Protein AF-A0A6V7IEM9-F1 (afdb_monomer)

Secondary structure (DSSP, 8-state):
---------TT--HHHHHHHHHHHTT----GGGEEEEEEETTTTEEEEPPTTS-HHHHHTT---TTEEEEEEE-TT--TT---

InterPro domains:
  IPR000159 Ras-associating domain [PF00788] (2-76)
  IPR000159 Ras-associating domain [PS50200] (1-76)
  IPR029071 Ubiquitin-like domain superfamily [SSF54236] (2-75)

pLDDT: mean 92.55, std 9.7, range [43.41, 98.69]

Nearest PDB structures (foldseek):
  3ddc-assembly1_B  TM=8.138E-01  e=7.664E-04  Mus musculus
  4eku-assembly1_A  TM=7.682E-01  e=1.345E-02  Homo sapiens
  6kyh-assembly4_D  TM=6.929E-01  e=9.080E-02  Mus musculus
  6kyk-assembly2_B  TM=7.156E-01  e=7.922E-02  Mus musculus
  5g4x-assembly1_A  TM=6.908E-01  e=6.131E-01  Rattus norvegicus

Solvent-accessible surface area (backbone atoms only — not comparable to full-atom values): 5279 Å² total; per-residue (Å²): 130,97,75,86,88,79,93,76,57,77,79,40,26,40,46,56,52,48,45,52,53,33,54,78,67,72,49,86,75,62,58,72,41,43,46,47,24,46,36,26,78,90,74,74,40,73,46,79,59,54,60,80,39,32,55,58,62,55,59,74,67,56,91,57,90,68,55,47,80,44,79,43,76,42,89,83,58,52,96,79,73,77,126

Structure (mmCIF, N/CA/C/O backbone):
data_AF-A0A6V7IEM9-F1
#
_entry.id   AF-A0A6V7IEM9-F1
#
loop_
_atom_site.group_PDB
_atom_site.id
_atom_site.type_symbol
_atom_site.label_atom_id
_atom_site.label_alt_id
_atom_site.label_comp_id
_atom_site.label_asym_id
_atom_site.label_entity_id
_atom_site.label_seq_id
_atom_site.pdbx_PDB_ins_code
_atom_site.Cartn_x
_atom_site.Cartn_y
_atom_si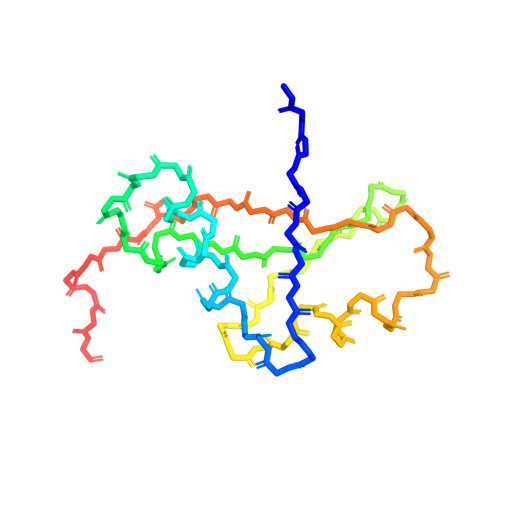te.Cartn_z
_atom_site.occupancy
_atom_site.B_iso_or_equiv
_atom_site.auth_seq_id
_atom_site.auth_comp_id
_atom_site.auth_asym_id
_atom_site.auth_atom_id
_atom_site.pdbx_PDB_model_num
ATOM 1 N N . SER A 1 1 ? 13.594 -2.350 11.920 1.00 52.44 1 SER A N 1
ATOM 2 C CA . SER A 1 1 ? 13.011 -3.070 10.768 1.00 52.44 1 SER A CA 1
ATOM 3 C C . SER A 1 1 ? 12.523 -2.076 9.730 1.00 52.44 1 SER A C 1
ATOM 5 O O . SER A 1 1 ? 11.808 -1.166 10.123 1.00 52.44 1 SER A O 1
ATOM 7 N N . LYS A 1 2 ? 12.917 -2.216 8.453 1.00 78.19 2 LYS A N 1
ATOM 8 C CA . LYS A 1 2 ? 12.506 -1.315 7.350 1.00 78.19 2 LYS A CA 1
ATOM 9 C C . LYS A 1 2 ? 11.158 -1.690 6.713 1.00 78.19 2 LYS A C 1
ATOM 11 O O . LYS A 1 2 ? 10.510 -0.829 6.137 1.00 78.19 2 LYS A O 1
ATOM 16 N N . TYR A 1 3 ? 10.737 -2.948 6.860 1.00 86.06 3 TYR A N 1
ATOM 17 C CA . TYR A 1 3 ? 9.510 -3.487 6.271 1.00 86.06 3 TYR A CA 1
ATOM 18 C C . TYR A 1 3 ? 8.665 -4.230 7.307 1.00 86.06 3 TYR A C 1
ATOM 20 O O . TYR A 1 3 ? 9.167 -4.689 8.341 1.00 86.06 3 TYR A O 1
ATOM 28 N N . LYS A 1 4 ? 7.373 -4.336 7.002 1.00 91.19 4 LYS A N 1
ATOM 29 C CA . LYS A 1 4 ? 6.384 -5.156 7.700 1.00 91.19 4 LYS A CA 1
ATOM 30 C C . LYS A 1 4 ? 5.633 -5.972 6.656 1.00 91.19 4 LYS A C 1
ATOM 32 O O . LYS A 1 4 ? 5.322 -5.447 5.591 1.00 91.19 4 LYS A O 1
ATOM 37 N N . SER A 1 5 ? 5.336 -7.222 6.987 1.00 93.25 5 SER A N 1
ATOM 38 C CA . SER A 1 5 ? 4.536 -8.113 6.149 1.00 93.25 5 SER A CA 1
ATOM 39 C C . SER A 1 5 ? 3.193 -8.350 6.823 1.00 93.25 5 SER A C 1
ATOM 41 O O . SER A 1 5 ? 3.143 -8.570 8.033 1.00 93.25 5 SER A O 1
ATOM 43 N N . LEU A 1 6 ? 2.121 -8.302 6.040 1.00 94.56 6 LEU A N 1
ATOM 44 C CA . LEU A 1 6 ? 0.761 -8.611 6.468 1.00 94.56 6 LEU A CA 1
ATOM 45 C C . LEU A 1 6 ? 0.185 -9.639 5.499 1.00 94.56 6 LEU A C 1
ATOM 47 O O . LEU A 1 6 ? 0.370 -9.517 4.289 1.00 94.56 6 LEU A O 1
ATOM 51 N N . LEU A 1 7 ? -0.507 -10.642 6.032 1.00 96.25 7 LEU A N 1
ATOM 52 C CA . LEU A 1 7 ? -1.328 -11.531 5.222 1.00 96.25 7 LEU A CA 1
ATOM 53 C C . LEU A 1 7 ? -2.684 -10.852 5.011 1.00 96.25 7 LEU A C 1
ATOM 55 O O . LEU A 1 7 ? -3.342 -10.485 5.983 1.00 96.25 7 LEU A O 1
ATOM 59 N N . ILE A 1 8 ? -3.077 -10.669 3.753 1.00 97.19 8 ILE A N 1
ATOM 60 C CA . ILE A 1 8 ? -4.319 -9.991 3.366 1.00 97.19 8 ILE A CA 1
ATOM 61 C C . ILE A 1 8 ? -5.081 -10.802 2.323 1.00 97.19 8 ILE A C 1
ATOM 63 O O . ILE A 1 8 ? -4.504 -11.643 1.635 1.00 97.19 8 ILE A O 1
ATOM 67 N N . SER A 1 9 ? -6.379 -10.538 2.201 1.00 97.00 9 SER A N 1
ATOM 68 C CA . SER A 1 9 ? -7.207 -11.139 1.155 1.00 97.00 9 SER A CA 1
ATOM 69 C C . SER A 1 9 ? -7.088 -10.356 -0.158 1.00 97.00 9 SER A C 1
ATOM 71 O O . SER A 1 9 ? -6.719 -9.183 -0.163 1.00 97.00 9 SER A O 1
ATOM 73 N N . GLU A 1 10 ? -7.499 -10.953 -1.278 1.00 96.25 10 GLU A N 1
ATOM 74 C CA . GLU A 1 10 ? -7.603 -10.242 -2.566 1.00 96.25 10 GLU A CA 1
ATOM 75 C C . GLU A 1 10 ? -8.611 -9.085 -2.571 1.00 96.25 10 GLU A C 1
ATOM 77 O O . GLU A 1 10 ? -8.574 -8.239 -3.467 1.00 96.25 10 GLU A O 1
ATOM 82 N N . ARG A 1 11 ? -9.537 -9.067 -1.604 1.00 97.25 11 ARG A N 1
ATOM 83 C CA . ARG A 1 11 ? -10.558 -8.023 -1.461 1.00 97.25 11 ARG A CA 1
ATOM 84 C C . ARG A 1 11 ? -10.127 -6.897 -0.533 1.00 97.25 11 ARG A C 1
ATOM 86 O O . ARG A 1 11 ? -10.810 -5.884 -0.506 1.00 97.25 11 ARG A O 1
ATOM 93 N N . THR A 1 12 ? -9.020 -7.074 0.190 1.00 98.50 12 THR A N 1
ATOM 94 C CA . THR A 1 12 ? -8.533 -6.073 1.134 1.00 98.50 12 THR A CA 1
ATOM 95 C C . THR A 1 12 ? -8.205 -4.788 0.387 1.00 98.50 12 THR A C 1
ATOM 97 O O . THR A 1 12 ? -7.433 -4.824 -0.575 1.00 98.50 12 THR A O 1
ATOM 100 N N . THR A 1 13 ? -8.795 -3.673 0.807 1.00 98.69 13 THR A N 1
ATOM 101 C CA . THR A 1 13 ? -8.537 -2.354 0.215 1.00 98.69 13 THR A CA 1
ATOM 102 C C . THR A 1 13 ? -7.290 -1.703 0.817 1.00 98.69 13 THR A C 1
ATOM 104 O O . THR A 1 13 ? -6.722 -2.182 1.804 1.00 98.69 13 THR A O 1
ATOM 107 N N . VAL A 1 14 ? -6.825 -0.603 0.220 1.00 98.62 14 VAL A N 1
ATOM 108 C CA . VAL A 1 14 ? -5.730 0.205 0.776 1.00 98.62 14 VAL A CA 1
ATOM 109 C C . VAL A 1 14 ? -6.086 0.713 2.173 1.00 98.62 14 VAL A C 1
ATOM 111 O O . VAL A 1 14 ? -5.256 0.603 3.077 1.00 98.62 14 VAL A O 1
ATOM 114 N N . ASP A 1 15 ? -7.304 1.219 2.368 1.00 98.38 15 ASP A N 1
ATOM 115 C CA . ASP A 1 15 ? -7.744 1.730 3.670 1.00 98.38 15 ASP A CA 1
ATOM 116 C C . ASP A 1 15 ? -7.783 0.629 4.734 1.00 98.38 15 ASP A C 1
ATOM 118 O O . ASP A 1 15 ? -7.289 0.821 5.847 1.00 98.38 15 ASP A O 1
ATOM 122 N N . GLU A 1 16 ? -8.285 -0.556 4.382 1.00 98.56 16 GLU A N 1
ATOM 123 C CA . GLU A 1 16 ? -8.289 -1.712 5.279 1.00 98.56 16 GLU A CA 1
ATOM 124 C C . GLU A 1 16 ? -6.867 -2.168 5.624 1.00 98.56 16 GLU A C 1
ATOM 126 O O . GLU A 1 16 ? -6.575 -2.436 6.790 1.00 98.56 16 GLU A O 1
ATOM 131 N N . LEU A 1 17 ? -5.949 -2.202 4.650 1.00 98.31 17 LEU A N 1
ATOM 132 C CA . LEU A 1 17 ? -4.545 -2.539 4.897 1.00 98.31 17 LEU A CA 1
ATOM 133 C C . LEU A 1 17 ? -3.890 -1.545 5.869 1.00 98.31 17 LEU A C 1
ATOM 135 O O . LEU A 1 17 ? -3.178 -1.956 6.790 1.00 98.31 17 LEU A O 1
ATOM 139 N N . ILE A 1 18 ? -4.118 -0.242 5.676 1.00 98.12 18 ILE A N 1
ATOM 140 C CA . ILE A 1 18 ? -3.608 0.797 6.579 1.00 98.12 18 ILE A CA 1
ATOM 141 C C . ILE A 1 18 ? -4.225 0.618 7.968 1.00 98.12 18 ILE A C 1
ATOM 143 O O . ILE A 1 18 ? -3.496 0.640 8.959 1.00 98.12 18 ILE A O 1
ATOM 147 N N . GLN A 1 19 ? -5.534 0.377 8.056 1.00 98.12 19 GLN A N 1
ATOM 148 C CA . GLN A 1 19 ? -6.218 0.140 9.323 1.00 98.12 19 GLN A CA 1
ATOM 149 C C . GLN A 1 19 ? -5.644 -1.076 10.064 1.00 98.12 19 GLN A C 1
ATOM 151 O O . GLN A 1 19 ? -5.360 -0.978 11.259 1.00 98.12 19 GLN A O 1
ATOM 156 N N . MET A 1 20 ? -5.405 -2.192 9.366 1.00 97.62 20 MET A N 1
ATOM 157 C CA . MET A 1 20 ? -4.754 -3.382 9.927 1.00 97.62 20 MET A CA 1
ATOM 158 C C . MET A 1 20 ? -3.357 -3.054 10.460 1.00 97.62 20 MET A C 1
ATOM 160 O O . MET A 1 20 ? -3.011 -3.449 11.575 1.00 97.62 20 MET A O 1
ATOM 164 N N . LEU A 1 21 ? -2.561 -2.298 9.696 1.00 96.44 21 LEU A N 1
ATOM 165 C CA . LEU A 1 21 ? -1.227 -1.883 10.122 1.00 96.44 21 LEU A CA 1
ATOM 166 C C . LEU A 1 21 ? -1.291 -1.025 11.392 1.00 96.44 21 LEU A C 1
ATOM 168 O O . LEU A 1 21 ? -0.551 -1.290 12.336 1.00 96.44 21 LEU A O 1
ATOM 172 N N . LEU A 1 22 ? -2.185 -0.034 11.447 1.00 96.50 22 LEU A N 1
ATOM 173 C CA . LEU A 1 22 ? -2.377 0.811 12.630 1.00 96.50 22 LEU A CA 1
ATOM 174 C C . LEU A 1 22 ? -2.791 -0.018 13.853 1.00 96.50 22 LEU A C 1
ATOM 176 O O . LEU A 1 22 ? -2.244 0.194 14.938 1.00 96.50 22 LEU A O 1
ATOM 180 N N . SER A 1 23 ? -3.667 -1.011 13.675 1.00 96.19 23 SER A N 1
ATOM 181 C CA . SER A 1 23 ? -4.053 -1.949 14.733 1.00 96.19 23 SER A CA 1
ATOM 182 C C . SER A 1 23 ? -2.866 -2.768 15.252 1.00 96.19 23 SER A C 1
ATOM 184 O O . SER A 1 23 ? -2.724 -2.911 16.464 1.00 96.19 23 SER A O 1
ATOM 186 N N . CYS A 1 24 ? -1.953 -3.227 14.385 1.00 93.81 24 CYS A N 1
ATOM 187 C CA . CYS A 1 24 ? -0.724 -3.912 14.817 1.00 93.81 24 CYS A CA 1
ATOM 188 C C . CYS A 1 24 ? 0.194 -3.034 15.686 1.00 93.81 24 CYS A C 1
ATOM 190 O O . CYS A 1 24 ? 0.990 -3.563 16.460 1.00 93.81 24 CYS A O 1
ATOM 192 N N . TYR A 1 25 ? 0.098 -1.710 15.554 1.00 93.12 25 TYR A N 1
ATOM 193 C CA . TYR A 1 25 ? 0.838 -0.736 16.360 1.00 93.12 25 TYR A CA 1
ATOM 194 C C . TYR A 1 25 ? 0.014 -0.141 17.509 1.00 93.12 25 TYR A C 1
ATOM 196 O O . TYR A 1 25 ? 0.492 0.766 18.188 1.00 93.12 25 TYR A O 1
ATOM 204 N N . ASN A 1 26 ? -1.212 -0.628 17.733 1.00 95.62 26 ASN A N 1
ATOM 205 C CA . ASN A 1 26 ? -2.154 -0.077 18.707 1.00 95.62 26 ASN A CA 1
ATOM 206 C C . ASN A 1 26 ? -2.388 1.443 18.529 1.00 95.62 26 ASN A C 1
ATOM 208 O O . ASN A 1 26 ? -2.612 2.171 19.499 1.00 95.62 26 ASN A O 1
ATOM 212 N N . SER A 1 27 ? -2.302 1.933 17.285 1.00 96.25 27 SER A N 1
ATOM 213 C CA . SER A 1 27 ? -2.516 3.340 16.940 1.00 96.25 27 SER A CA 1
ATOM 214 C C . SER A 1 27 ? -4.005 3.633 16.754 1.00 96.25 27 SER A C 1
ATOM 216 O O . SER A 1 27 ? -4.736 2.855 16.144 1.00 96.25 27 SER A O 1
ATOM 218 N N . LYS A 1 28 ? -4.444 4.786 17.273 1.00 94.94 28 LYS A N 1
ATOM 219 C CA . LYS A 1 28 ? -5.806 5.330 17.104 1.00 94.94 28 LYS A CA 1
ATOM 220 C C . LYS A 1 28 ? -5.876 6.420 16.031 1.00 94.94 28 LYS A C 1
ATOM 222 O O . LYS A 1 28 ? -6.860 7.153 15.951 1.00 94.94 28 LYS A O 1
ATOM 227 N N . GLU A 1 29 ? -4.802 6.594 15.268 1.00 96.38 29 GLU A N 1
ATOM 228 C CA . GLU A 1 29 ? -4.767 7.564 14.182 1.00 96.38 29 GLU A CA 1
ATOM 229 C C . GLU A 1 29 ? -5.759 7.185 13.084 1.00 96.38 29 GLU A C 1
ATOM 231 O O . GLU A 1 29 ? -6.146 6.029 12.929 1.00 96.38 29 GLU A O 1
ATOM 236 N N . ARG A 1 30 ? -6.193 8.189 12.327 1.00 95.31 30 ARG A N 1
ATOM 237 C CA . ARG A 1 30 ? -7.148 7.981 11.240 1.00 95.31 30 ARG A CA 1
ATOM 238 C C . ARG A 1 30 ? -6.424 7.491 9.996 1.00 95.31 30 ARG A C 1
ATOM 240 O O . ARG A 1 30 ? -5.346 7.997 9.687 1.00 95.31 30 ARG A O 1
ATOM 247 N N . VAL A 1 31 ? -7.042 6.568 9.267 1.00 96.75 31 VAL A N 1
ATOM 248 C CA . VAL A 1 31 ? -6.502 6.006 8.021 1.00 96.75 31 VAL A CA 1
ATOM 249 C C . VAL A 1 31 ? -6.136 7.108 7.024 1.00 96.75 31 VAL A C 1
ATOM 251 O O . VAL A 1 31 ? -5.067 7.063 6.424 1.00 96.75 31 VAL A O 1
ATOM 254 N N . GLU A 1 32 ? -6.934 8.173 6.941 1.00 95.44 32 GLU A N 1
ATOM 255 C CA . GLU A 1 32 ? -6.732 9.275 5.992 1.00 95.44 32 GLU A CA 1
ATOM 256 C C . GLU A 1 32 ? -5.530 10.174 6.311 1.00 95.44 32 GLU A C 1
ATOM 258 O O . GLU A 1 32 ? -5.145 11.019 5.498 1.00 95.44 32 GLU A O 1
ATOM 263 N N . GLN A 1 33 ? -4.899 9.983 7.473 1.00 96.94 33 GLN A N 1
ATOM 264 C CA . GLN A 1 33 ? -3.587 10.562 7.766 1.00 96.94 33 GLN A CA 1
ATOM 265 C C . GLN A 1 33 ? -2.463 9.869 6.999 1.00 96.94 33 GLN A C 1
ATOM 267 O O . GLN A 1 33 ? -1.327 10.342 7.036 1.00 96.94 33 GLN A O 1
ATOM 272 N N . PHE A 1 34 ? -2.752 8.770 6.308 1.00 97.94 34 PHE A N 1
ATOM 273 C CA . PHE A 1 34 ? -1.774 7.980 5.587 1.00 97.94 34 PHE A CA 1
ATOM 274 C C . PHE A 1 34 ? -2.192 7.773 4.133 1.00 97.94 34 PHE A C 1
ATOM 276 O O . PHE A 1 34 ? -3.350 7.922 3.750 1.00 97.94 34 PHE A O 1
ATOM 283 N N . SER A 1 35 ? -1.208 7.474 3.296 1.00 98.06 35 SER A N 1
ATOM 284 C CA . SER A 1 35 ? -1.407 7.035 1.918 1.00 98.06 35 SER A CA 1
ATOM 285 C C . SER A 1 35 ? -0.457 5.883 1.625 1.00 98.06 35 SER A C 1
ATOM 287 O O . SER A 1 35 ? 0.677 5.865 2.118 1.00 98.06 35 SER A O 1
ATOM 289 N N . LEU A 1 36 ? -0.902 4.951 0.787 1.00 98.31 36 LEU A N 1
ATOM 290 C CA . LEU A 1 36 ? -0.069 3.874 0.271 1.00 98.31 36 LEU A CA 1
ATOM 291 C C . LEU A 1 36 ? 0.432 4.228 -1.128 1.00 98.31 36 LEU A C 1
ATOM 293 O O . LEU A 1 36 ? -0.322 4.719 -1.968 1.00 98.31 36 LEU A O 1
ATOM 297 N N . TYR A 1 37 ? 1.712 3.975 -1.364 1.00 98.00 37 TYR A N 1
ATOM 298 C CA . TYR A 1 37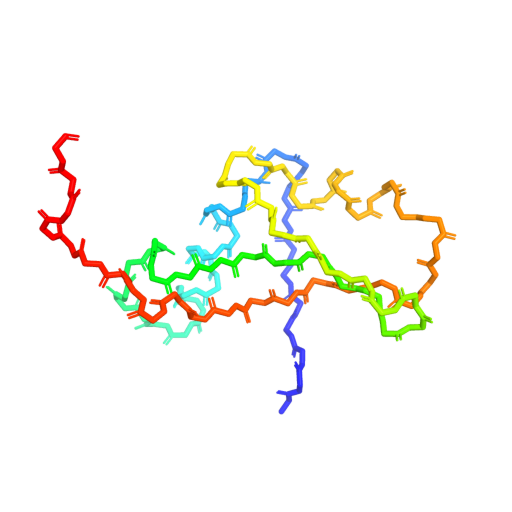 ? 2.362 4.180 -2.648 1.00 98.00 37 TYR A CA 1
ATOM 299 C C . TYR A 1 37 ? 2.905 2.857 -3.160 1.00 98.00 37 TYR A C 1
ATOM 301 O O . TYR A 1 37 ? 3.488 2.102 -2.383 1.00 98.00 37 TYR A O 1
ATOM 309 N N . GLU A 1 38 ? 2.781 2.616 -4.458 1.00 97.00 38 GLU A N 1
ATOM 310 C CA . GLU A 1 38 ? 3.715 1.735 -5.155 1.00 97.00 38 GLU A CA 1
ATOM 311 C C . GLU A 1 38 ? 4.927 2.555 -5.608 1.00 97.00 38 GLU A C 1
ATOM 313 O O . GLU A 1 38 ? 4.787 3.707 -6.033 1.00 97.00 38 GLU A O 1
ATOM 318 N N . VAL A 1 39 ? 6.120 1.988 -5.452 1.00 96.56 39 VAL A N 1
ATOM 319 C CA . VAL A 1 39 ? 7.397 2.655 -5.725 1.00 96.56 39 VAL A CA 1
ATOM 320 C C . VAL A 1 39 ? 8.318 1.684 -6.457 1.00 96.56 39 VAL A C 1
ATOM 322 O O . VAL A 1 39 ? 8.346 0.512 -6.093 1.00 96.56 39 VAL A O 1
ATOM 325 N N . SER A 1 40 ? 9.077 2.174 -7.436 1.00 93.94 40 SER A N 1
ATOM 326 C CA . SER A 1 40 ? 10.274 1.523 -7.989 1.00 93.94 40 SER A CA 1
ATOM 327 C C . SER A 1 40 ? 11.421 2.524 -7.893 1.00 93.94 40 SER A C 1
ATOM 329 O O . SER A 1 40 ? 11.306 3.653 -8.367 1.00 93.94 40 SER A O 1
ATOM 331 N N . GLU A 1 41 ? 12.508 2.130 -7.230 1.00 86.31 41 GLU A N 1
ATOM 332 C CA . GLU A 1 41 ? 13.687 2.995 -7.096 1.00 86.31 41 GLU A CA 1
ATOM 333 C C . GLU A 1 41 ? 14.492 3.023 -8.408 1.00 86.31 41 GLU A C 1
ATOM 335 O O . GLU A 1 41 ? 15.088 4.046 -8.723 1.00 86.31 41 GLU A O 1
ATOM 340 N N . GLY A 1 42 ? 14.485 1.935 -9.192 1.00 86.38 42 GLY A N 1
ATOM 341 C CA . GLY A 1 42 ? 15.200 1.867 -10.468 1.00 86.38 42 GLY A CA 1
ATOM 342 C C . GLY A 1 42 ? 14.567 2.719 -11.570 1.00 86.38 42 GLY A C 1
ATOM 343 O O . GLY A 1 42 ? 15.283 3.288 -12.388 1.00 86.38 42 GLY A O 1
ATOM 344 N N . GLU A 1 43 ? 13.238 2.835 -11.578 1.00 88.44 43 GLU A N 1
ATOM 345 C CA . GLU A 1 43 ? 12.483 3.623 -12.563 1.00 88.44 43 GLU A CA 1
ATOM 346 C C . GLU A 1 43 ? 12.205 5.066 -12.091 1.00 88.44 43 GLU A C 1
ATOM 348 O O . GLU A 1 43 ? 11.478 5.793 -12.766 1.00 88.44 43 GLU A O 1
ATOM 353 N N . GLU A 1 44 ? 12.708 5.468 -10.913 1.00 90.19 44 GLU A N 1
ATOM 354 C CA . GLU A 1 44 ? 12.330 6.713 -10.211 1.00 90.19 44 GLU A CA 1
ATOM 355 C C . GLU A 1 44 ? 10.801 6.913 -10.126 1.00 90.19 44 GLU A C 1
ATOM 357 O O . GLU A 1 44 ? 10.264 8.026 -10.109 1.00 90.19 44 GLU A O 1
ATOM 362 N N . TYR A 1 45 ? 10.070 5.800 -10.063 1.00 93.00 45 TYR A N 1
ATOM 363 C CA . TYR A 1 45 ? 8.623 5.767 -10.164 1.00 93.00 45 TYR A CA 1
ATOM 364 C C . TYR A 1 45 ? 7.979 5.760 -8.782 1.00 93.00 45 TYR A C 1
ATOM 366 O O . TYR A 1 45 ? 8.344 4.990 -7.890 1.00 93.00 45 TYR A O 1
ATOM 374 N N . GLN A 1 46 ? 6.941 6.578 -8.622 1.00 96.19 46 GLN A N 1
ATOM 375 C CA . GLN A 1 46 ? 6.050 6.516 -7.472 1.00 96.19 46 GLN A CA 1
ATOM 376 C C . GLN A 1 46 ? 4.620 6.862 -7.874 1.00 96.19 46 GLN A C 1
ATOM 378 O O . GLN A 1 46 ? 4.369 7.860 -8.549 1.00 96.19 46 GLN A O 1
ATOM 383 N N . ARG A 1 47 ? 3.663 6.078 -7.382 1.00 96.75 47 ARG A N 1
ATOM 384 C CA . ARG A 1 47 ? 2.237 6.345 -7.574 1.00 96.75 47 ARG A CA 1
ATOM 385 C C . ARG A 1 47 ? 1.475 6.120 -6.282 1.00 96.75 47 ARG A C 1
ATOM 387 O O . ARG A 1 47 ? 1.596 5.073 -5.651 1.00 96.75 47 ARG A O 1
ATOM 394 N N . LYS A 1 48 ? 0.661 7.109 -5.910 1.00 97.94 48 LYS A N 1
ATOM 395 C CA . LYS A 1 48 ? -0.308 6.987 -4.819 1.00 97.94 48 LYS A CA 1
ATOM 396 C C . LYS A 1 48 ? -1.458 6.082 -5.261 1.00 97.94 48 LYS A C 1
ATOM 398 O O . LYS A 1 48 ? -2.037 6.309 -6.322 1.00 97.94 48 LYS A O 1
ATOM 403 N N . LEU A 1 49 ? -1.785 5.094 -4.438 1.00 98.44 49 LEU A N 1
ATOM 404 C CA . LEU A 1 49 ? -2.935 4.218 -4.645 1.00 98.44 49 LEU A CA 1
ATOM 405 C C . LEU A 1 49 ? -4.213 4.863 -4.098 1.00 98.44 49 LEU A C 1
ATOM 407 O O . LEU A 1 49 ? -4.163 5.650 -3.145 1.00 98.44 49 LEU A O 1
ATOM 411 N N . HIS A 1 50 ? -5.349 4.551 -4.719 1.00 98.19 50 HIS A N 1
ATOM 412 C CA . HIS A 1 50 ? -6.656 4.987 -4.241 1.00 98.19 50 HIS A CA 1
ATOM 413 C C . HIS A 1 50 ? -7.039 4.206 -2.968 1.00 98.19 50 HIS A C 1
ATOM 415 O O . HIS A 1 50 ? -6.710 3.024 -2.885 1.00 98.19 50 HIS A O 1
ATOM 421 N N . PRO A 1 51 ? -7.751 4.813 -1.999 1.00 97.94 51 PRO A N 1
ATOM 422 C CA . PRO A 1 51 ? -8.282 4.119 -0.816 1.00 97.94 51 PRO A CA 1
ATOM 423 C C . PRO A 1 51 ? -8.993 2.788 -1.112 1.00 97.94 51 PRO A C 1
ATOM 425 O O . PRO A 1 51 ? -8.814 1.808 -0.391 1.00 97.94 51 PRO A O 1
ATOM 428 N N . ASP A 1 52 ? -9.734 2.746 -2.222 1.00 98.19 52 ASP A N 1
ATOM 429 C CA . ASP A 1 52 ? -10.519 1.581 -2.656 1.00 98.19 52 ASP A CA 1
ATOM 430 C C . ASP A 1 52 ? -9.740 0.581 -3.531 1.00 98.19 52 ASP A C 1
ATOM 432 O O . ASP A 1 52 ? -10.269 -0.477 -3.882 1.00 98.19 52 ASP A O 1
ATOM 436 N N . ASP A 1 53 ? -8.493 0.884 -3.911 1.00 98.38 53 ASP A N 1
ATOM 437 C CA . ASP A 1 53 ? -7.673 -0.065 -4.669 1.00 98.38 53 ASP A CA 1
ATOM 438 C C . ASP A 1 53 ? -7.365 -1.300 -3.810 1.00 98.38 53 ASP A C 1
ATOM 440 O O . ASP A 1 53 ? -7.196 -1.208 -2.595 1.00 98.38 53 ASP A O 1
ATOM 444 N N . SER A 1 54 ? -7.235 -2.472 -4.438 1.00 98.25 54 SER A N 1
ATOM 445 C CA .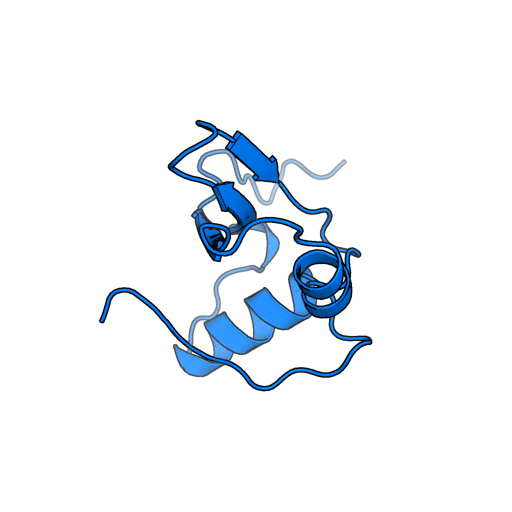 SER A 1 54 ? -6.810 -3.698 -3.747 1.00 98.25 54 SER A CA 1
ATOM 446 C C . SER A 1 54 ? -5.285 -3.865 -3.857 1.00 98.25 54 SER A C 1
ATOM 448 O O . SER A 1 54 ? -4.807 -4.172 -4.957 1.00 98.25 54 SER A O 1
ATOM 450 N N . PRO A 1 55 ? -4.492 -3.729 -2.771 1.00 97.88 55 PRO A N 1
ATOM 451 C CA . PRO A 1 55 ? -3.030 -3.757 -2.844 1.00 97.88 55 PRO A CA 1
ATOM 452 C C . PRO A 1 55 ? -2.484 -5.048 -3.455 1.00 97.88 55 PRO A C 1
ATOM 454 O O . PRO A 1 55 ? -1.550 -4.996 -4.246 1.00 97.88 55 PRO A O 1
ATOM 457 N N . LEU A 1 56 ? -3.107 -6.197 -3.166 1.00 96.94 56 LEU A N 1
ATOM 458 C CA . LEU A 1 56 ? -2.683 -7.481 -3.731 1.00 96.94 56 LEU A CA 1
ATOM 459 C C . LEU A 1 56 ? -2.863 -7.537 -5.258 1.00 96.94 56 LEU A C 1
ATOM 461 O O . LEU A 1 56 ? -1.996 -8.035 -5.968 1.00 96.94 56 LEU A O 1
ATOM 465 N N . LYS A 1 57 ? -3.948 -6.959 -5.790 1.00 97.12 57 LYS A N 1
ATOM 466 C CA . LYS A 1 57 ? -4.156 -6.861 -7.246 1.00 97.12 57 LYS A CA 1
ATOM 467 C C . LYS A 1 57 ? -3.190 -5.878 -7.899 1.00 97.12 57 LYS A C 1
ATOM 469 O O . LYS A 1 57 ? -2.869 -6.035 -9.073 1.00 97.12 57 LYS A O 1
ATOM 474 N N . VAL A 1 58 ? -2.765 -4.844 -7.169 1.00 96.50 58 VAL A N 1
ATOM 475 C CA . VAL A 1 58 ? -1.728 -3.913 -7.632 1.00 96.50 58 VAL A CA 1
ATOM 476 C C . VAL A 1 58 ? -0.395 -4.648 -7.744 1.00 96.50 58 VAL A C 1
ATOM 478 O O . VAL A 1 58 ? 0.217 -4.614 -8.808 1.00 96.50 58 VAL A O 1
ATOM 481 N N . THR A 1 59 ? 0.016 -5.378 -6.703 1.00 95.69 59 THR A N 1
ATOM 482 C CA . THR A 1 59 ? 1.311 -6.074 -6.702 1.00 95.69 59 THR A CA 1
ATOM 483 C C . THR A 1 59 ? 1.384 -7.215 -7.715 1.00 95.69 59 THR A C 1
ATOM 485 O O . THR A 1 59 ? 2.427 -7.419 -8.326 1.00 95.69 59 THR A O 1
ATOM 488 N N . GLN A 1 60 ? 0.277 -7.917 -7.976 1.00 95.19 60 GLN A N 1
ATOM 489 C CA . GLN A 1 60 ? 0.198 -8.958 -9.013 1.00 95.19 60 GLN A CA 1
ATOM 490 C C . GLN A 1 60 ? 0.439 -8.437 -10.440 1.00 95.19 60 GLN A C 1
ATOM 492 O O . GLN A 1 60 ? 0.765 -9.221 -11.327 1.00 95.19 60 GLN A O 1
ATOM 497 N N . LYS A 1 61 ? 0.268 -7.131 -10.682 1.00 93.94 61 LYS A N 1
ATOM 498 C CA . LYS A 1 61 ? 0.488 -6.502 -11.996 1.00 93.94 61 LYS A CA 1
ATOM 499 C C . LYS A 1 61 ? 1.916 -5.997 -12.188 1.00 93.94 61 LYS A C 1
ATOM 501 O O . LYS A 1 61 ? 2.224 -5.451 -13.246 1.00 93.94 61 LYS A O 1
ATOM 506 N N . TRP A 1 62 ? 2.773 -6.110 -11.177 1.00 94.31 62 TRP A N 1
ATOM 507 C CA . TRP A 1 62 ? 4.149 -5.648 -11.279 1.00 94.31 62 TRP A CA 1
ATOM 508 C C . TRP A 1 62 ? 4.948 -6.523 -12.241 1.00 94.31 62 TRP A C 1
ATOM 510 O O . TRP A 1 62 ? 4.988 -7.743 -12.117 1.00 94.31 62 TRP A O 1
ATOM 520 N N . THR A 1 63 ? 5.603 -5.873 -13.197 1.00 87.88 63 THR A N 1
ATOM 521 C CA . THR A 1 63 ? 6.507 -6.512 -14.161 1.00 87.88 63 THR A CA 1
ATOM 522 C C . THR A 1 63 ? 7.960 -6.493 -13.695 1.00 87.88 63 THR A C 1
ATOM 524 O O . THR A 1 63 ? 8.761 -7.289 -14.175 1.00 87.88 63 THR A O 1
ATOM 527 N N . SER A 1 64 ? 8.298 -5.599 -12.761 1.00 86.19 64 SER A N 1
ATOM 528 C CA . SER A 1 64 ? 9.637 -5.461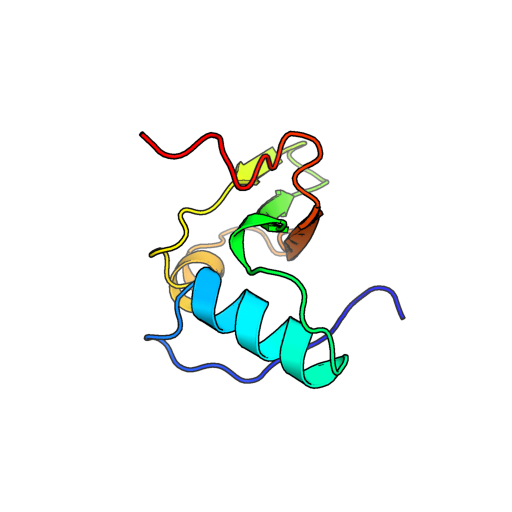 -12.192 1.00 86.19 64 SER A CA 1
ATOM 529 C C . SER A 1 64 ? 9.686 -5.956 -10.747 1.00 86.19 64 SER A C 1
ATOM 531 O O . SER A 1 64 ? 8.748 -5.757 -9.972 1.00 86.19 64 SER A O 1
ATOM 533 N N . VAL A 1 65 ? 10.811 -6.575 -10.387 1.00 84.81 65 VAL A N 1
ATOM 534 C CA .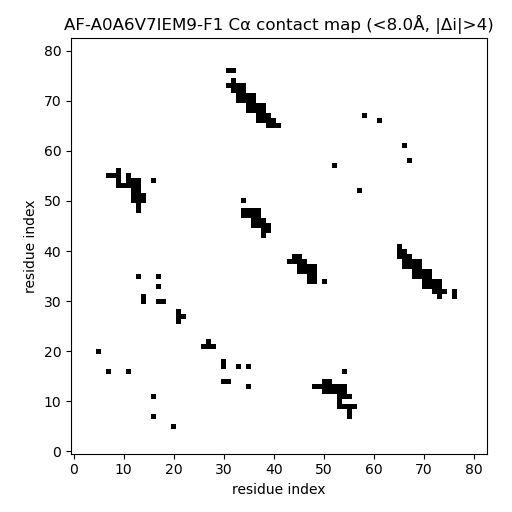 VAL A 1 65 ? 11.085 -7.126 -9.050 1.00 84.81 65 VAL A CA 1
ATOM 535 C C . VAL A 1 65 ? 11.516 -6.068 -8.033 1.00 84.81 65 VAL A C 1
ATOM 537 O O . VAL A 1 65 ? 11.531 -6.343 -6.838 1.00 84.81 65 VAL A O 1
ATOM 540 N N . ASP A 1 66 ? 11.870 -4.866 -8.488 1.00 90.69 66 ASP A N 1
ATOM 541 C CA . ASP A 1 66 ? 12.321 -3.760 -7.634 1.00 90.69 66 ASP A CA 1
ATOM 542 C C . ASP A 1 66 ? 11.165 -2.911 -7.074 1.00 90.69 66 ASP A C 1
ATOM 544 O O . ASP A 1 66 ? 11.398 -1.888 -6.427 1.00 90.69 66 ASP A O 1
ATOM 548 N N . ARG A 1 67 ? 9.917 -3.326 -7.324 1.00 94.31 67 ARG A N 1
ATOM 549 C CA . ARG A 1 67 ? 8.723 -2.635 -6.841 1.00 94.31 67 ARG A CA 1
ATOM 550 C C . ARG A 1 67 ? 8.366 -3.044 -5.419 1.00 94.31 67 ARG A C 1
ATOM 552 O O . ARG A 1 67 ? 8.382 -4.220 -5.059 1.00 94.31 67 ARG A O 1
ATOM 559 N N . HIS A 1 68 ? 7.965 -2.064 -4.614 1.00 95.56 68 HIS A N 1
ATOM 560 C CA . HIS A 1 68 ? 7.449 -2.292 -3.264 1.00 95.56 68 HIS A CA 1
ATOM 561 C C . HIS A 1 68 ? 6.353 -1.298 -2.887 1.00 95.56 68 HIS A C 1
ATOM 563 O O . HIS A 1 68 ? 6.214 -0.217 -3.463 1.00 95.56 68 HIS A O 1
ATOM 569 N N . LEU A 1 69 ? 5.582 -1.664 -1.861 1.00 97.06 69 LEU A N 1
ATOM 570 C CA . LEU A 1 69 ? 4.608 -0.773 -1.241 1.00 97.06 69 LEU A CA 1
ATOM 571 C C . LEU A 1 69 ? 5.271 0.064 -0.141 1.00 97.06 69 LEU A C 1
ATOM 573 O O . LEU A 1 69 ? 6.054 -0.443 0.666 1.00 97.06 69 LEU A O 1
ATOM 577 N N . ARG A 1 70 ? 4.935 1.354 -0.085 1.00 96.69 70 ARG A N 1
ATOM 578 C CA . ARG A 1 70 ? 5.439 2.308 0.909 1.00 96.69 70 ARG A CA 1
ATOM 579 C C . ARG A 1 70 ? 4.286 3.120 1.488 1.00 96.69 70 ARG A C 1
ATOM 581 O O . ARG A 1 70 ? 3.610 3.847 0.767 1.00 96.69 70 ARG A O 1
ATOM 588 N N . ILE A 1 71 ? 4.087 3.027 2.800 1.00 96.81 71 ILE A N 1
ATOM 589 C CA . ILE A 1 71 ? 3.156 3.896 3.528 1.00 96.81 71 ILE A CA 1
ATOM 590 C C . ILE A 1 71 ? 3.831 5.235 3.852 1.00 96.81 71 ILE A C 1
ATOM 592 O O . ILE A 1 71 ? 5.012 5.271 4.207 1.00 96.81 71 ILE A O 1
ATOM 596 N N . ARG A 1 72 ? 3.098 6.344 3.727 1.00 96.75 72 ARG A N 1
ATOM 597 C CA . ARG A 1 72 ? 3.559 7.691 4.103 1.00 96.75 72 ARG A CA 1
ATOM 598 C C . ARG A 1 72 ? 2.466 8.443 4.850 1.00 96.75 72 ARG A C 1
ATOM 600 O O . ARG A 1 72 ? 1.287 8.186 4.625 1.00 96.75 72 ARG A O 1
ATOM 607 N N . ARG A 1 73 ? 2.867 9.383 5.710 1.00 96.25 73 ARG A N 1
ATOM 608 C CA . ARG A 1 73 ? 1.951 10.356 6.320 1.00 96.25 73 ARG A CA 1
ATOM 609 C C . ARG A 1 73 ? 1.537 11.415 5.300 1.00 96.25 73 ARG A C 1
ATOM 611 O O . ARG A 1 73 ? 2.352 11.830 4.480 1.00 96.25 73 ARG A O 1
ATOM 618 N N . ASN A 1 74 ? 0.297 11.871 5.409 1.00 95.56 74 ASN A N 1
ATOM 619 C CA . ASN A 1 74 ? -0.265 12.992 4.671 1.00 95.56 74 ASN A CA 1
ATOM 620 C C . ASN A 1 74 ? -0.087 14.263 5.524 1.00 95.56 74 ASN 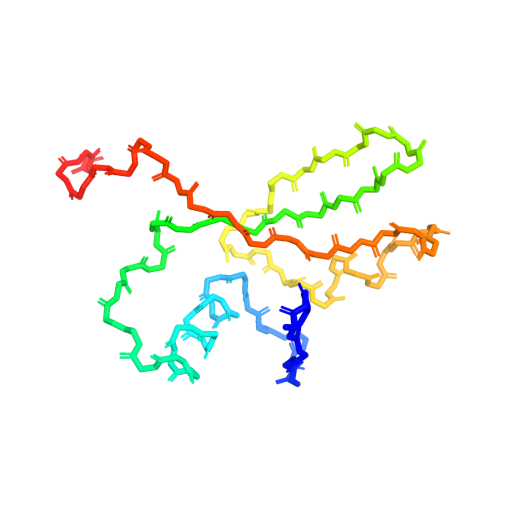A C 1
ATOM 622 O O . ASN A 1 74 ? -0.851 14.445 6.474 1.00 95.56 74 ASN A O 1
ATOM 626 N N . PRO A 1 75 ? 0.904 15.130 5.239 1.00 89.12 75 PRO A N 1
ATOM 627 C CA . PRO A 1 75 ? 1.170 16.315 6.061 1.00 89.12 75 PRO A CA 1
ATOM 628 C C . PRO A 1 75 ? 0.011 17.320 6.030 1.00 89.12 75 PRO A C 1
ATOM 630 O O . PRO A 1 75 ? -0.257 17.981 7.025 1.00 89.12 75 PRO A O 1
ATOM 633 N N . ASP A 1 76 ? -0.724 17.368 4.917 1.00 87.69 76 ASP A N 1
ATOM 634 C CA . ASP A 1 76 ? -1.858 18.276 4.715 1.00 87.69 76 ASP A CA 1
ATOM 635 C C . ASP A 1 76 ? -3.199 17.688 5.179 1.00 87.69 76 ASP A C 1
ATOM 637 O O . ASP A 1 76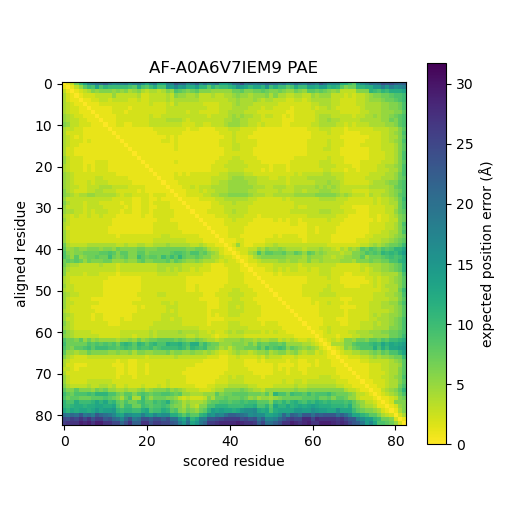 ? -4.266 18.216 4.836 1.00 87.69 76 ASP A O 1
ATOM 641 N N . TYR A 1 77 ? -3.179 16.568 5.915 1.00 88.19 77 TYR A N 1
ATOM 642 C CA . TYR A 1 77 ? -4.402 16.004 6.470 1.00 88.19 77 TYR A CA 1
ATOM 643 C C . TYR A 1 77 ? -5.028 17.003 7.446 1.00 88.19 77 TYR A C 1
ATOM 645 O O . TYR A 1 77 ? -4.505 17.269 8.526 1.00 88.19 77 TYR A O 1
ATOM 653 N N . ASN A 1 78 ? -6.190 17.528 7.066 1.00 86.19 78 ASN A N 1
ATOM 654 C CA . ASN A 1 78 ? -6.992 18.390 7.914 1.00 86.19 78 ASN A CA 1
ATOM 655 C C . ASN A 1 78 ? -8.350 17.709 8.159 1.00 86.19 78 ASN A C 1
ATOM 657 O O . ASN A 1 78 ? -9.147 17.596 7.221 1.00 86.19 78 ASN A O 1
ATOM 661 N N . PRO A 1 79 ? -8.645 17.284 9.405 1.00 78.94 79 PRO A N 1
ATOM 662 C CA . PRO A 1 79 ? -9.890 16.590 9.733 1.00 78.94 79 PRO A CA 1
ATOM 663 C C . PRO A 1 79 ? -11.143 17.446 9.491 1.00 78.94 79 PRO A C 1
ATOM 665 O O . PRO A 1 79 ? -12.235 16.895 9.382 1.00 78.94 79 PRO A O 1
ATOM 668 N N . HIS A 1 80 ? -10.993 18.768 9.376 1.00 80.94 80 HIS A N 1
ATOM 669 C CA . HIS A 1 80 ? -12.071 19.728 9.133 1.00 80.94 80 HIS A CA 1
ATOM 670 C C . HIS A 1 80 ? -12.230 20.110 7.655 1.00 80.94 80 HIS A C 1
ATOM 672 O O . HIS A 1 80 ? -13.117 20.889 7.318 1.00 80.94 80 HIS A O 1
ATOM 678 N N . ARG A 1 81 ? -11.387 19.587 6.754 1.00 71.56 81 ARG A N 1
ATOM 679 C CA . ARG A 1 81 ? -11.396 19.952 5.326 1.00 71.56 81 ARG A CA 1
ATOM 680 C C . ARG A 1 81 ? -12.407 19.155 4.489 1.00 71.56 81 ARG A C 1
ATOM 682 O O . ARG A 1 81 ? -12.453 19.323 3.276 1.00 71.56 81 ARG A O 1
ATOM 689 N N . ARG A 1 82 ? -13.238 18.314 5.111 1.00 56.56 82 ARG A N 1
ATOM 690 C CA . ARG A 1 82 ? -14.357 17.652 4.429 1.00 56.56 82 ARG A CA 1
ATOM 691 C C . ARG A 1 82 ? -15.576 18.586 4.412 1.00 56.56 82 ARG A C 1
ATOM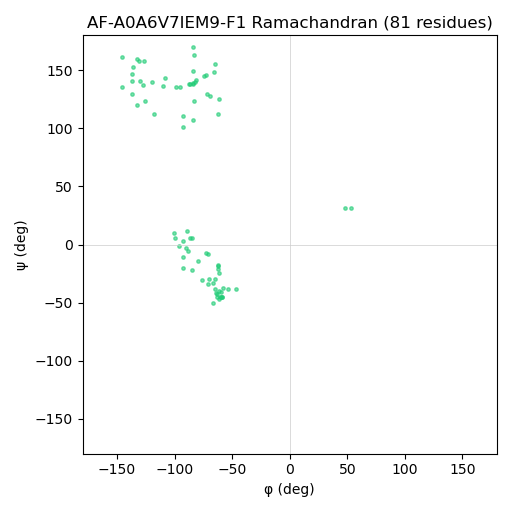 693 O O . ARG A 1 82 ? -16.189 18.805 5.453 1.00 56.56 82 ARG A O 1
ATOM 700 N N . LYS A 1 83 ? -15.874 19.142 3.235 1.00 43.41 83 LYS A N 1
ATOM 701 C CA . LYS A 1 83 ? -17.201 19.617 2.822 1.00 43.41 83 LYS A CA 1
ATOM 702 C C . LYS A 1 83 ? -17.734 18.647 1.781 1.00 43.41 83 LYS A C 1
ATOM 704 O O . LYS A 1 83 ? -16.902 18.221 0.949 1.00 43.41 83 LYS A O 1
#

Mean predicted aligned error: 4.06 Å

Sequence (83 aa):
SKYKSLLISERTTVDELIQMLLSCYNSKERVEQFSLYEVSEGEEYQRKLHPDDSPLKVTQKWTSVDRHLRIRRNPDYNPHRRK

Foldseek 3Di:
DQDDDDDDDQQQFQLNVLVVVCVVVVHPDHSLQKWKWKDAPVVRDIDTDDRRDRVVVVVVPDPDPRIDMDMDGDP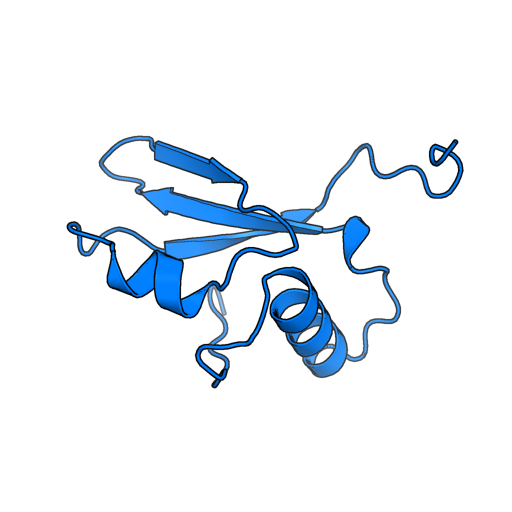PDDPPPDD

Radius of gyration: 13.39 Å; Cα contacts (8 Å, |Δi|>4): 97; chains: 1; bounding box: 32×32×33 Å

Organism: NCBI:txid1563983